Protein AF-A0A358XL63-F1 (afdb_monomer_lite)

Sequence (82 aa):
MPSREIAALMHIPEDTPFVIGGSDGCLANLG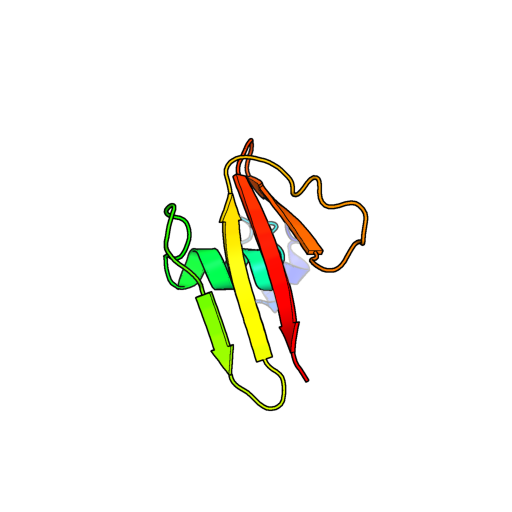VGAIRPGVASVTVGTSGAIRVASSQANQEKKQRLFTYLLRSNEYIIGGAVN

pLDDT: mean 93.57, std 5.28, range [59.22, 97.5]

Structure (mmCIF, N/CA/C/O backbone):
data_AF-A0A358XL63-F1
#
_entry.id   AF-A0A358XL63-F1
#
loop_
_atom_site.group_PDB
_atom_site.id
_atom_site.type_symbol
_atom_site.label_atom_id
_atom_site.label_alt_id
_atom_site.label_comp_id
_atom_site.label_asym_id
_atom_site.label_entity_id
_atom_site.label_seq_id
_atom_site.pdbx_PDB_ins_code
_atom_site.Cartn_x
_atom_site.Cartn_y
_atom_site.Cartn_z
_atom_site.occupancy
_atom_site.B_iso_or_equiv
_atom_site.auth_seq_id
_atom_site.auth_comp_id
_atom_site.auth_asy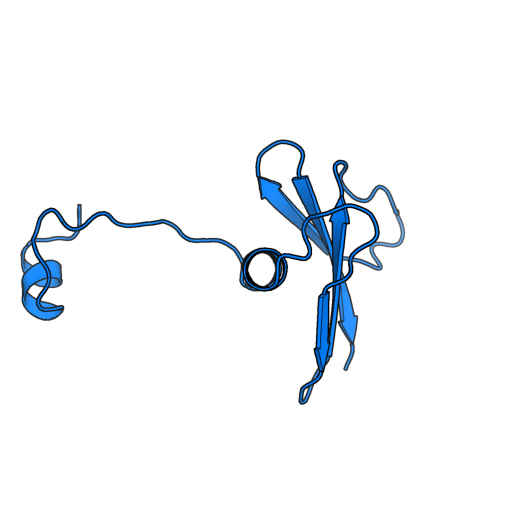m_id
_atom_site.auth_atom_id
_atom_site.pdbx_PDB_model_num
ATOM 1 N N . MET A 1 1 ? 7.609 7.088 -19.705 1.00 59.22 1 MET A N 1
ATOM 2 C CA . MET A 1 1 ? 8.542 6.076 -20.237 1.00 59.22 1 MET A CA 1
ATOM 3 C C . MET A 1 1 ? 9.874 6.281 -19.538 1.00 59.22 1 MET A C 1
ATOM 5 O O . MET A 1 1 ? 10.235 7.449 -19.386 1.00 59.22 1 MET A O 1
ATOM 9 N N . PRO A 1 2 ? 10.544 5.229 -19.031 1.00 70.06 2 PRO A N 1
ATOM 10 C CA . PRO A 1 2 ? 11.891 5.380 -18.481 1.00 70.06 2 PRO A CA 1
ATOM 11 C C . PRO A 1 2 ? 12.786 6.048 -19.530 1.00 70.06 2 PRO A C 1
ATOM 13 O O . PRO A 1 2 ? 12.596 5.837 -20.729 1.00 70.06 2 PRO A O 1
ATOM 16 N N . SER A 1 3 ? 13.723 6.899 -19.104 1.00 87.81 3 SER A N 1
ATOM 17 C CA . SER A 1 3 ? 14.695 7.427 -20.060 1.00 87.81 3 SER A CA 1
ATOM 18 C C . SER A 1 3 ? 15.498 6.258 -20.633 1.00 87.81 3 SER A C 1
ATOM 20 O O . SER A 1 3 ? 15.756 5.269 -19.942 1.00 87.81 3 SER A O 1
ATOM 22 N N . ARG A 1 4 ? 15.902 6.367 -21.900 1.00 91.12 4 ARG A N 1
ATOM 23 C CA . ARG A 1 4 ? 16.723 5.359 -22.585 1.00 91.12 4 ARG A CA 1
ATOM 24 C C . ARG A 1 4 ? 17.962 4.961 -21.775 1.00 91.12 4 ARG A C 1
ATOM 26 O O . ARG A 1 4 ? 18.325 3.792 -21.718 1.00 91.12 4 ARG A O 1
ATOM 33 N N . GLU A 1 5 ? 18.565 5.936 -21.100 1.00 95.94 5 GLU A N 1
ATOM 34 C CA . GLU A 1 5 ? 19.704 5.737 -20.201 1.00 95.94 5 GLU A CA 1
ATOM 35 C C . GLU A 1 5 ? 19.358 4.851 -18.996 1.00 95.94 5 GLU A C 1
ATOM 37 O O . GLU A 1 5 ? 20.123 3.948 -18.666 1.00 95.94 5 GLU A O 1
ATOM 42 N N . ILE A 1 6 ? 18.195 5.055 -18.366 1.00 95.12 6 ILE A N 1
ATOM 43 C CA . ILE A 1 6 ? 17.744 4.244 -17.224 1.00 95.12 6 ILE A CA 1
ATOM 44 C C . ILE A 1 6 ? 17.418 2.812 -17.659 1.00 95.12 6 ILE A C 1
ATOM 46 O O . ILE A 1 6 ? 17.797 1.870 -16.966 1.00 95.12 6 ILE A O 1
ATOM 50 N N . ALA A 1 7 ? 16.772 2.629 -18.813 1.00 96.06 7 ALA A N 1
ATOM 51 C CA . ALA A 1 7 ? 16.487 1.294 -19.344 1.00 96.06 7 ALA A CA 1
ATOM 52 C C . ALA A 1 7 ? 17.782 0.505 -19.625 1.00 96.06 7 ALA A C 1
ATOM 54 O O . ALA A 1 7 ? 17.903 -0.654 -19.223 1.00 96.06 7 ALA A O 1
ATOM 55 N N . ALA A 1 8 ? 18.786 1.160 -20.222 1.00 96.25 8 ALA A N 1
ATOM 56 C CA . ALA A 1 8 ? 20.103 0.569 -20.449 1.00 96.25 8 ALA A CA 1
ATOM 57 C C . ALA A 1 8 ? 20.832 0.228 -19.136 1.00 96.25 8 ALA A C 1
ATOM 59 O O . ALA A 1 8 ? 21.388 -0.864 -19.023 1.00 96.25 8 ALA A O 1
ATOM 60 N N . LEU A 1 9 ? 20.788 1.122 -18.138 1.00 97.50 9 LEU A N 1
ATOM 61 C CA . LEU A 1 9 ? 21.389 0.907 -16.815 1.00 97.50 9 LEU A CA 1
ATOM 62 C C . LEU A 1 9 ? 20.763 -0.285 -16.072 1.00 97.50 9 LEU A C 1
ATOM 64 O O . LEU A 1 9 ? 21.465 -1.017 -15.382 1.00 97.50 9 LEU A O 1
ATOM 68 N N . MET A 1 10 ? 19.447 -0.472 -16.200 1.00 95.94 10 MET A N 1
ATOM 69 C CA . MET A 1 10 ? 18.705 -1.559 -15.549 1.00 95.94 10 MET A CA 1
ATOM 70 C C . MET A 1 10 ? 18.683 -2.860 -16.366 1.00 95.94 10 MET A C 1
ATOM 72 O O . MET A 1 10 ? 18.142 -3.855 -15.888 1.00 95.94 10 MET A O 1
ATOM 76 N N . HIS A 1 11 ? 19.253 -2.868 -17.576 1.00 96.94 11 HIS A N 1
ATOM 77 C CA . HIS A 1 11 ? 19.226 -3.998 -18.511 1.00 96.94 11 HIS A CA 1
ATOM 78 C C . HIS A 1 11 ? 17.807 -4.481 -18.867 1.00 96.94 11 HIS A C 1
ATOM 80 O O . HIS A 1 11 ? 17.551 -5.683 -18.947 1.00 96.94 11 HIS A O 1
ATOM 86 N N . ILE A 1 12 ? 16.885 -3.542 -19.103 1.00 96.06 12 ILE A N 1
ATOM 87 C CA . ILE A 1 12 ? 15.496 -3.826 -19.502 1.00 96.06 12 ILE A CA 1
ATOM 88 C C . ILE A 1 12 ? 15.152 -3.164 -20.850 1.00 96.06 12 ILE A C 1
ATOM 90 O O . ILE A 1 12 ? 15.770 -2.159 -21.207 1.00 96.06 12 ILE A O 1
ATOM 94 N N . PRO A 1 13 ? 14.166 -3.685 -21.607 1.00 96.06 13 PRO A N 1
ATOM 95 C CA . PRO A 1 13 ? 13.663 -3.031 -22.819 1.00 96.06 13 PRO A CA 1
ATOM 96 C C . PRO A 1 13 ? 13.166 -1.595 -22.577 1.00 96.06 13 PRO A C 1
ATOM 98 O O . PRO A 1 13 ? 12.551 -1.318 -21.544 1.00 96.06 13 PRO A O 1
ATOM 101 N N . GLU A 1 14 ? 13.379 -0.690 -23.541 1.00 94.12 14 GLU A N 1
ATOM 102 C CA . GLU A 1 14 ? 12.925 0.715 -23.462 1.00 94.12 14 GLU A CA 1
ATOM 103 C C . GLU A 1 14 ? 11.390 0.838 -23.354 1.00 94.12 14 GLU A C 1
ATOM 105 O O . GLU A 1 14 ? 10.878 1.810 -22.796 1.00 94.12 14 GLU A O 1
ATOM 110 N N . ASP A 1 15 ? 10.657 -0.162 -23.846 1.00 93.75 15 ASP A N 1
ATOM 111 C CA . ASP A 1 15 ? 9.197 -0.270 -23.802 1.00 93.75 15 ASP A CA 1
ATOM 112 C C . ASP A 1 15 ? 8.669 -1.035 -22.573 1.00 93.75 15 ASP A C 1
ATOM 114 O O . ASP A 1 15 ? 7.466 -1.294 -22.478 1.00 93.75 15 ASP A O 1
ATOM 118 N N . THR A 1 16 ? 9.531 -1.362 -21.599 1.00 94.50 16 THR A N 1
ATOM 119 C CA . THR A 1 16 ? 9.110 -2.033 -20.360 1.00 94.50 16 THR A CA 1
ATOM 120 C C . THR A 1 16 ? 8.057 -1.190 -19.627 1.00 94.50 16 THR A C 1
ATOM 122 O O . THR A 1 16 ? 8.330 -0.038 -19.266 1.00 94.50 16 THR A O 1
ATOM 125 N N . PRO A 1 17 ? 6.857 -1.736 -19.354 1.00 92.62 17 PRO A N 1
ATOM 126 C CA . PRO A 1 17 ? 5.809 -0.994 -18.674 1.00 92.62 17 PRO A CA 1
ATOM 127 C C . PRO A 1 17 ? 6.198 -0.705 -17.223 1.00 92.62 17 PRO A C 1
ATOM 129 O O . PRO A 1 17 ? 6.680 -1.574 -16.498 1.00 92.62 17 PRO A O 1
ATOM 132 N N . PHE A 1 18 ? 5.928 0.521 -16.779 1.00 91.56 18 PHE A N 1
ATOM 133 C CA . PHE A 1 18 ? 6.114 0.922 -15.390 1.00 91.56 18 PHE A CA 1
ATOM 134 C C . PHE A 1 18 ? 4.782 0.871 -14.643 1.00 91.56 18 PHE A C 1
ATOM 136 O O . PHE A 1 18 ? 3.800 1.484 -15.067 1.00 91.56 18 PHE A O 1
ATOM 143 N N . VAL A 1 19 ? 4.754 0.164 -13.515 1.00 93.62 19 VAL A N 1
ATOM 144 C CA . VAL A 1 19 ? 3.581 0.076 -12.642 1.00 93.62 19 VAL A CA 1
ATOM 145 C C . VAL A 1 19 ? 3.818 0.979 -11.439 1.00 93.62 19 VAL A C 1
ATOM 147 O O . VAL A 1 19 ? 4.804 0.814 -10.731 1.00 93.62 19 VAL A O 1
ATOM 150 N N . ILE A 1 20 ? 2.905 1.922 -11.191 1.00 94.00 20 ILE A N 1
ATOM 151 C CA . ILE A 1 20 ? 3.018 2.893 -10.086 1.00 94.00 20 ILE A CA 1
ATOM 152 C C . ILE A 1 20 ? 3.068 2.233 -8.695 1.00 94.00 20 ILE A C 1
ATOM 154 O O . ILE A 1 20 ? 3.532 2.837 -7.732 1.00 94.00 20 ILE A O 1
ATOM 158 N N . GLY A 1 21 ? 2.606 0.985 -8.594 1.00 94.56 21 GLY A N 1
ATOM 159 C CA . GLY A 1 21 ? 2.566 0.225 -7.353 1.00 94.56 21 GLY A CA 1
ATOM 160 C C . GLY A 1 21 ? 1.419 0.660 -6.440 1.00 94.56 21 GLY A C 1
ATOM 161 O O . GLY A 1 21 ? 0.355 1.073 -6.901 1.00 94.56 21 GLY A O 1
ATOM 162 N N . GLY A 1 22 ? 1.628 0.523 -5.134 1.00 93.69 22 GLY A N 1
ATOM 163 C CA . GLY A 1 22 ? 0.665 0.852 -4.086 1.00 93.69 22 GLY A CA 1
ATOM 164 C C . GLY A 1 22 ? 1.355 0.931 -2.725 1.00 93.69 22 GLY A C 1
ATOM 165 O O . GLY A 1 22 ? 2.558 0.691 -2.628 1.00 93.69 22 GLY A O 1
ATOM 166 N N . SER A 1 23 ? 0.609 1.266 -1.669 1.00 93.94 23 SER A N 1
ATOM 167 C CA . SER A 1 23 ? 1.183 1.293 -0.319 1.00 93.94 23 SER A CA 1
ATOM 168 C C . SER A 1 23 ? 1.531 -0.112 0.164 1.00 93.94 23 SER A C 1
ATOM 170 O O . SER A 1 23 ? 0.841 -1.083 -0.154 1.00 93.94 23 SER A O 1
ATOM 172 N N . ASP A 1 24 ? 2.575 -0.214 0.978 1.00 92.81 24 ASP A N 1
ATOM 173 C CA . ASP A 1 24 ? 3.021 -1.463 1.592 1.00 92.81 24 ASP A CA 1
ATOM 174 C C . ASP A 1 24 ? 1.892 -2.193 2.342 1.00 92.81 24 ASP A C 1
ATOM 176 O O . ASP A 1 24 ? 1.691 -3.387 2.144 1.00 92.81 24 ASP A O 1
ATOM 180 N N . GLY A 1 25 ? 1.087 -1.483 3.137 1.00 91.94 25 GLY A N 1
ATOM 181 C CA . GLY A 1 25 ? -0.035 -2.048 3.880 1.00 91.94 25 GLY A CA 1
ATOM 182 C C . GLY A 1 25 ? -1.162 -2.543 2.974 1.00 91.94 25 GLY A C 1
ATOM 183 O O . GLY A 1 25 ? -1.735 -3.602 3.240 1.00 91.94 25 GLY A O 1
ATOM 184 N N . CYS A 1 26 ? -1.459 -1.816 1.893 1.00 95.75 26 CYS A N 1
ATOM 185 C CA . CYS A 1 26 ? -2.440 -2.253 0.903 1.00 95.75 26 CYS A CA 1
ATOM 186 C C . CYS A 1 26 ? -1.954 -3.489 0.140 1.00 95.75 26 CYS A C 1
ATOM 188 O O . CYS A 1 26 ? -2.695 -4.466 0.007 1.00 95.75 26 CYS A O 1
ATOM 190 N N . LEU A 1 27 ? -0.701 -3.470 -0.315 1.00 96.06 27 LEU A N 1
ATOM 191 C CA . LEU A 1 27 ? -0.097 -4.571 -1.058 1.00 96.06 27 LEU A CA 1
ATOM 192 C C . LEU A 1 27 ? 0.155 -5.801 -0.181 1.00 96.06 27 LEU A C 1
ATOM 194 O O . LEU A 1 27 ? 0.033 -6.915 -0.680 1.00 96.06 27 LEU A O 1
ATOM 198 N N . ALA A 1 28 ? 0.405 -5.634 1.120 1.00 94.94 28 ALA A N 1
ATOM 199 C CA . ALA A 1 28 ? 0.475 -6.744 2.066 1.00 94.94 28 ALA A CA 1
ATOM 200 C C . ALA A 1 28 ? -0.872 -7.474 2.172 1.00 94.94 28 ALA A C 1
ATOM 202 O O . ALA A 1 28 ? -0.902 -8.699 2.085 1.00 94.94 28 ALA A O 1
ATOM 203 N N . ASN A 1 29 ? -1.993 -6.745 2.278 1.00 96.19 29 ASN A N 1
ATOM 204 C CA . ASN A 1 29 ? -3.329 -7.358 2.271 1.00 96.19 29 ASN A CA 1
ATOM 205 C C . ASN A 1 29 ? -3.656 -8.033 0.938 1.00 96.19 29 ASN A C 1
ATOM 207 O O . ASN A 1 29 ? -4.179 -9.149 0.928 1.00 96.19 29 ASN A O 1
ATOM 211 N N . LEU A 1 30 ? -3.360 -7.358 -0.177 1.00 95.62 30 LEU A N 1
ATOM 212 C CA . LEU A 1 30 ? -3.616 -7.885 -1.516 1.00 95.62 30 LEU A CA 1
ATOM 213 C C . LEU A 1 30 ? -2.786 -9.145 -1.793 1.00 95.62 30 LEU A C 1
ATOM 215 O O . LEU A 1 30 ? -3.332 -10.140 -2.265 1.00 95.62 30 LEU A O 1
ATOM 219 N N . GLY A 1 31 ? -1.496 -9.121 -1.456 1.00 95.94 31 GLY A N 1
ATOM 220 C CA . GLY A 1 31 ? -0.545 -10.196 -1.736 1.00 95.94 31 GLY A CA 1
ATOM 221 C C . GLY A 1 31 ? -0.864 -11.507 -1.020 1.00 95.94 31 GLY A C 1
ATOM 222 O O . GLY A 1 31 ? -0.614 -12.573 -1.573 1.00 95.94 31 GLY A O 1
ATOM 223 N N . VAL A 1 32 ? -1.477 -11.447 0.168 1.00 96.25 32 VAL A N 1
ATOM 224 C CA . VAL A 1 32 ? -1.939 -12.641 0.905 1.00 96.25 32 VAL A CA 1
ATOM 225 C C . VAL A 1 32 ? -3.402 -13.007 0.612 1.00 96.25 32 VAL A C 1
ATOM 227 O O . VAL A 1 32 ? -3.945 -13.934 1.211 1.00 96.25 32 VAL A O 1
ATOM 230 N N . GLY A 1 33 ? -4.076 -12.277 -0.284 1.00 95.31 33 GLY A N 1
ATOM 231 C CA . GLY A 1 33 ? -5.480 -12.511 -0.638 1.00 95.31 33 GLY A CA 1
ATOM 232 C C . GLY A 1 33 ? -6.497 -12.122 0.446 1.00 95.31 33 GLY A C 1
ATOM 233 O O . GLY A 1 33 ? -7.673 -12.483 0.337 1.00 95.31 33 GLY A O 1
ATOM 234 N N . ALA A 1 34 ? -6.089 -11.365 1.471 1.00 96.50 34 ALA A N 1
ATOM 235 C CA . ALA A 1 34 ? -6.941 -10.877 2.562 1.00 96.50 34 ALA A 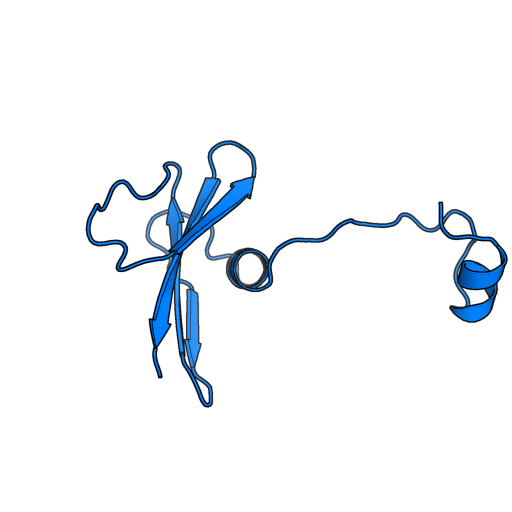CA 1
ATOM 236 C C . ALA A 1 34 ? -7.746 -9.630 2.150 1.00 96.50 34 ALA A C 1
ATOM 238 O O . ALA A 1 34 ? -7.705 -8.580 2.794 1.00 96.50 34 ALA A O 1
ATOM 239 N N . ILE A 1 35 ? -8.465 -9.752 1.035 1.00 94.38 35 ILE A N 1
ATOM 240 C CA . ILE A 1 35 ? -9.299 -8.692 0.447 1.00 94.38 35 ILE A CA 1
ATOM 241 C C . ILE A 1 35 ? -10.795 -9.028 0.466 1.00 94.38 35 ILE A C 1
ATOM 243 O O . ILE A 1 35 ? -11.619 -8.242 0.010 1.00 94.38 35 ILE A O 1
ATOM 247 N N . ARG A 1 36 ? -11.160 -10.204 0.990 1.00 93.00 36 ARG A N 1
ATOM 248 C CA . ARG A 1 36 ? -12.556 -10.618 1.154 1.00 93.00 36 ARG A CA 1
ATOM 249 C C . ARG A 1 36 ? -13.086 -10.207 2.531 1.00 93.00 36 ARG A C 1
ATOM 251 O O . ARG A 1 36 ? -12.326 -10.264 3.502 1.00 93.00 36 ARG A O 1
ATOM 258 N N . PRO A 1 37 ? -14.384 -9.877 2.646 1.00 89.94 37 PRO A N 1
ATOM 259 C CA . PRO A 1 37 ? -15.019 -9.652 3.939 1.00 89.94 37 PRO A CA 1
ATOM 260 C C . PRO A 1 37 ? -14.772 -10.817 4.906 1.00 89.94 37 PRO A C 1
ATOM 262 O O . PRO A 1 37 ? -14.842 -11.982 4.516 1.00 89.94 37 PRO A O 1
ATOM 265 N N . GLY A 1 38 ? -14.474 -10.495 6.165 1.00 90.62 38 GLY A N 1
ATOM 266 C CA . GLY A 1 38 ? -14.214 -11.484 7.218 1.00 90.62 38 GLY A CA 1
ATOM 267 C C . GLY A 1 38 ? -12.797 -12.067 7.239 1.00 90.62 38 GLY A C 1
ATOM 268 O O . GLY A 1 38 ? -12.499 -12.866 8.122 1.00 90.62 38 GLY A O 1
ATOM 269 N N . VAL A 1 39 ? -11.910 -11.667 6.321 1.00 96.81 39 VAL A N 1
ATOM 270 C CA . VAL A 1 39 ? -10.504 -12.098 6.313 1.00 96.81 39 VAL A CA 1
ATOM 271 C C . VAL A 1 39 ? -9.607 -10.957 6.786 1.00 96.81 39 VAL A C 1
ATOM 273 O O . VAL A 1 39 ? -9.670 -9.846 6.259 1.00 96.81 39 VAL A O 1
ATOM 276 N N . ALA A 1 40 ? -8.746 -11.242 7.763 1.00 96.88 40 ALA A N 1
ATOM 277 C CA . ALA A 1 40 ? -7.729 -10.315 8.241 1.00 96.88 40 ALA A CA 1
ATOM 278 C C . ALA A 1 40 ? -6.330 -10.769 7.814 1.00 96.88 40 ALA A C 1
ATOM 280 O O . ALA A 1 40 ? -6.020 -11.960 7.834 1.00 96.88 40 ALA A O 1
ATOM 281 N N . SER A 1 41 ? -5.476 -9.806 7.477 1.00 97.25 41 SER A N 1
ATOM 282 C CA . SER A 1 41 ? -4.033 -10.010 7.396 1.00 97.25 41 SER A CA 1
ATOM 283 C C . SER A 1 41 ? -3.407 -9.614 8.726 1.00 97.25 41 SER A C 1
ATOM 285 O O . SER A 1 41 ? -3.663 -8.514 9.226 1.00 97.25 41 SER A O 1
ATOM 287 N N . VAL A 1 42 ? -2.552 -10.480 9.269 1.00 97.00 42 VAL A N 1
ATOM 288 C CA . VAL A 1 42 ? -1.771 -10.209 10.479 1.00 97.00 42 VAL A CA 1
ATOM 289 C C . VAL A 1 42 ? -0.297 -10.391 10.156 1.00 97.00 42 VAL A C 1
ATOM 291 O O . VAL A 1 42 ? 0.119 -11.450 9.695 1.00 97.00 42 VAL A O 1
ATOM 294 N N . THR A 1 43 ? 0.490 -9.349 10.393 1.00 96.00 43 THR A N 1
ATOM 295 C CA . THR A 1 43 ? 1.951 -9.406 10.310 1.00 96.00 43 THR A CA 1
ATOM 296 C C . THR A 1 43 ? 2.508 -9.426 11.726 1.00 96.00 43 THR A C 1
ATOM 298 O O . THR A 1 43 ? 2.108 -8.595 12.540 1.00 96.00 43 THR A O 1
ATOM 301 N N . VAL A 1 44 ? 3.425 -10.354 12.007 1.00 95.88 44 VAL A N 1
ATOM 302 C CA . VAL A 1 44 ? 4.138 -10.455 13.286 1.00 95.88 44 VAL A CA 1
ATOM 303 C C . VAL A 1 44 ? 5.635 -10.458 12.999 1.00 95.88 44 VAL A C 1
ATOM 305 O O . VAL A 1 44 ? 6.159 -11.412 12.427 1.00 95.88 44 VAL A O 1
ATOM 308 N N . GLY A 1 45 ? 6.307 -9.375 13.368 1.00 93.50 45 GLY A N 1
ATOM 309 C CA . GLY A 1 45 ? 7.760 -9.236 13.343 1.00 93.50 45 GLY A CA 1
ATOM 310 C C . GLY A 1 45 ? 8.227 -8.523 14.609 1.00 93.50 45 GLY A C 1
ATOM 311 O O . GLY A 1 45 ? 7.604 -8.663 15.657 1.00 93.50 45 GLY A O 1
ATOM 312 N N . THR A 1 46 ? 9.293 -7.723 14.514 1.00 94.56 46 THR A N 1
ATOM 313 C CA . THR A 1 46 ? 9.708 -6.822 15.611 1.00 94.56 46 THR A CA 1
ATOM 314 C C . THR A 1 46 ? 8.585 -5.866 16.015 1.00 94.56 46 THR A C 1
ATOM 316 O O . THR A 1 46 ? 8.464 -5.522 17.181 1.00 94.56 46 THR A O 1
ATOM 319 N N . SER A 1 47 ? 7.760 -5.469 15.047 1.00 93.94 47 SER A N 1
ATOM 320 C CA . SER A 1 47 ? 6.454 -4.849 15.246 1.00 93.94 47 SER A CA 1
ATOM 321 C C . SER A 1 47 ? 5.382 -5.675 14.530 1.00 93.94 47 SER A C 1
ATOM 323 O O . SER A 1 47 ? 5.678 -6.564 13.722 1.00 93.94 47 SER A O 1
ATOM 325 N N . GLY A 1 48 ? 4.120 -5.399 14.835 1.00 95.31 48 GLY A N 1
ATOM 326 C CA . GLY A 1 48 ? 2.963 -6.066 14.263 1.00 95.31 48 GLY A CA 1
ATOM 327 C C . GLY A 1 48 ? 2.001 -5.120 13.554 1.00 95.31 48 GLY A C 1
ATOM 328 O O . GLY A 1 48 ? 2.031 -3.899 13.704 1.00 95.31 48 GLY A O 1
ATOM 329 N N . ALA A 1 49 ? 1.101 -5.704 12.772 1.00 96.88 49 ALA A N 1
ATOM 330 C CA . ALA A 1 49 ? -0.040 -4.987 12.220 1.00 96.88 49 ALA A CA 1
ATOM 331 C C . ALA A 1 49 ? -1.195 -5.943 11.933 1.00 96.88 49 ALA A C 1
ATOM 333 O O . ALA A 1 49 ? -0.981 -7.054 11.444 1.00 96.88 49 ALA A O 1
ATOM 334 N N . ILE A 1 50 ? -2.417 -5.473 12.173 1.00 96.94 50 ILE A N 1
ATOM 335 C CA . ILE A 1 50 ? -3.656 -6.142 11.772 1.00 96.94 50 ILE A CA 1
ATOM 336 C C . ILE A 1 50 ? -4.404 -5.272 10.769 1.00 96.94 50 ILE A C 1
ATOM 338 O O . ILE A 1 50 ? -4.495 -4.054 10.941 1.00 96.94 50 ILE A O 1
ATOM 342 N N . ARG A 1 51 ? -4.912 -5.889 9.702 1.00 97.06 51 ARG A N 1
ATOM 343 C CA . ARG A 1 51 ? -5.546 -5.187 8.582 1.00 97.06 51 ARG A CA 1
ATOM 344 C C . ARG A 1 51 ? -6.706 -5.986 7.998 1.00 97.06 51 ARG A C 1
ATOM 346 O O . ARG A 1 51 ? -6.606 -7.202 7.844 1.00 97.06 51 ARG A O 1
ATOM 353 N N . VAL A 1 52 ? -7.768 -5.296 7.598 1.00 96.81 52 VAL A N 1
ATOM 354 C CA . VAL A 1 52 ? -8.949 -5.865 6.930 1.00 96.81 52 VAL A CA 1
ATOM 355 C C . VAL A 1 52 ? -9.346 -5.016 5.729 1.00 96.81 52 VAL A C 1
ATOM 357 O O . VAL A 1 52 ? -9.172 -3.796 5.742 1.00 96.81 52 VAL A O 1
ATOM 360 N N . ALA A 1 53 ? -9.902 -5.657 4.702 1.00 96.69 53 ALA A N 1
ATOM 361 C CA . ALA A 1 53 ? -10.534 -4.951 3.596 1.00 96.69 53 ALA A CA 1
ATOM 362 C C . ALA A 1 53 ? -11.984 -4.578 3.935 1.00 96.69 53 ALA A C 1
ATOM 364 O O . ALA A 1 53 ? -12.707 -5.344 4.575 1.00 96.69 53 ALA A O 1
ATOM 365 N N . SER A 1 54 ? -12.408 -3.403 3.485 1.00 95.50 54 SER A N 1
ATOM 366 C CA . SER A 1 54 ? -13.753 -2.863 3.673 1.00 95.50 54 SER A CA 1
ATOM 367 C C . SER A 1 54 ? -14.217 -2.158 2.405 1.00 95.50 54 SER A C 1
ATOM 369 O O . SER A 1 54 ? -13.422 -1.503 1.734 1.00 95.50 54 SER A O 1
ATOM 371 N N . SER A 1 55 ? -15.512 -2.232 2.100 1.00 95.50 55 SER A N 1
ATOM 372 C CA . SER A 1 55 ? -16.113 -1.476 0.993 1.00 95.50 55 SER A CA 1
ATOM 373 C C . SER A 1 55 ? -16.389 -0.005 1.333 1.00 95.50 55 SER A C 1
ATOM 375 O O . SER A 1 55 ? -16.855 0.765 0.495 1.00 95.50 55 SER A O 1
ATOM 377 N N . GLN A 1 56 ? -16.146 0.392 2.584 1.00 94.00 56 GLN A N 1
ATOM 378 C CA . GLN A 1 56 ? -16.354 1.746 3.090 1.00 94.00 56 GLN A CA 1
ATOM 379 C C . GLN A 1 56 ? -15.158 2.189 3.928 1.00 94.00 56 GLN A C 1
ATOM 381 O O . GLN A 1 56 ? -14.557 1.388 4.650 1.00 94.00 56 GLN A O 1
ATOM 386 N N . ALA A 1 57 ? -14.839 3.480 3.861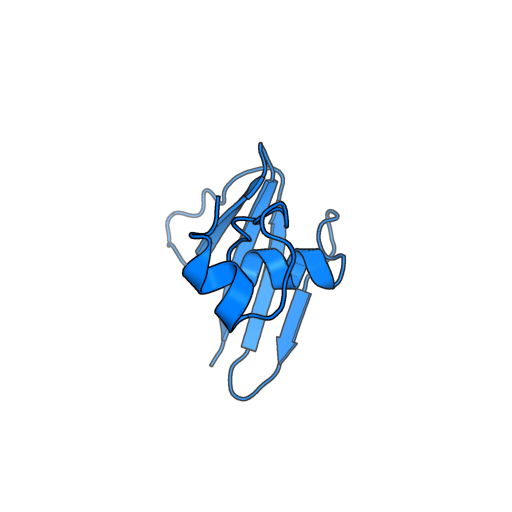 1.00 92.94 57 ALA A N 1
ATOM 387 C CA . ALA A 1 57 ? -13.851 4.082 4.742 1.00 92.94 57 ALA A CA 1
ATOM 388 C C . ALA A 1 57 ? -14.301 3.979 6.209 1.00 92.94 57 ALA A C 1
ATOM 390 O O . ALA A 1 57 ? -15.494 4.064 6.511 1.00 92.94 57 ALA A O 1
ATOM 391 N N . ASN A 1 58 ? -13.347 3.830 7.129 1.00 91.31 58 ASN A N 1
ATOM 392 C CA . ASN A 1 58 ? -13.650 3.825 8.553 1.00 91.31 58 ASN A CA 1
ATOM 393 C C . ASN A 1 58 ? -14.205 5.192 8.988 1.00 91.31 58 ASN A C 1
ATOM 395 O O . ASN A 1 58 ? -13.561 6.218 8.781 1.00 91.31 58 ASN A O 1
ATOM 399 N N . GLN A 1 59 ? -15.373 5.206 9.630 1.00 87.50 59 GLN A N 1
ATOM 400 C CA . GLN A 1 59 ? -15.996 6.431 10.154 1.00 87.50 59 GLN A CA 1
ATOM 401 C C . GLN A 1 59 ? -15.674 6.686 11.637 1.00 87.50 59 GLN A C 1
ATOM 403 O O . GLN A 1 59 ? -16.243 7.579 12.270 1.00 87.50 59 GLN A O 1
ATOM 408 N N . GLU A 1 60 ? -14.791 5.881 12.226 1.00 86.62 60 GLU A N 1
ATOM 409 C CA . GLU A 1 60 ? -14.461 5.954 13.645 1.00 86.62 60 GLU A CA 1
ATOM 410 C C . GLU A 1 60 ? -13.710 7.252 13.981 1.00 86.62 60 GLU A C 1
ATOM 412 O O . GLU A 1 60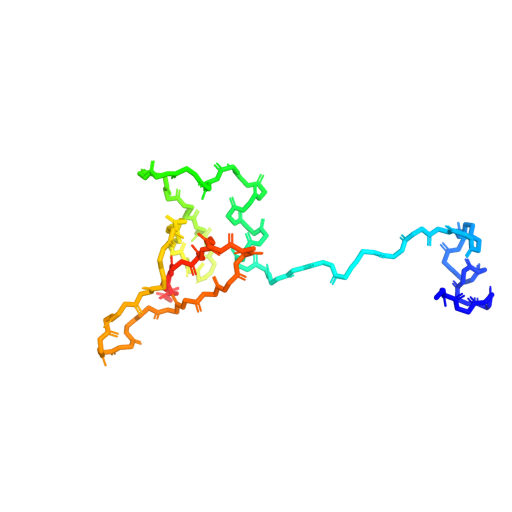 ? -12.610 7.516 13.502 1.00 86.62 60 GLU A O 1
ATOM 417 N N . LYS A 1 61 ? -14.322 8.080 14.835 1.00 89.31 61 LYS A N 1
ATOM 418 C CA . LYS A 1 61 ? -13.848 9.442 15.127 1.00 89.31 61 LYS A CA 1
ATOM 419 C C . LYS A 1 61 ? -12.645 9.513 16.065 1.00 89.31 61 LYS A C 1
ATOM 421 O O . LYS A 1 61 ? -12.038 10.573 16.162 1.00 89.31 61 LYS A O 1
ATOM 426 N N . LYS A 1 62 ? -12.308 8.434 16.779 1.00 92.62 62 LYS A N 1
ATOM 427 C CA . LYS A 1 62 ? -11.160 8.425 17.700 1.00 92.62 62 LYS A CA 1
ATOM 428 C C . LYS A 1 62 ? -9.835 8.171 16.977 1.00 92.62 62 LYS A C 1
ATOM 430 O O . LYS A 1 62 ? -8.810 8.133 17.647 1.00 92.62 62 LYS A O 1
ATOM 435 N N . GLN A 1 63 ? -9.852 7.987 15.650 1.00 87.62 63 GLN A N 1
ATOM 436 C CA . GLN A 1 63 ? -8.660 7.846 14.804 1.00 87.62 63 GLN A CA 1
ATOM 437 C C . GLN A 1 63 ? -7.715 6.728 15.270 1.00 87.62 63 GLN A C 1
ATOM 439 O O . GLN A 1 63 ? -6.500 6.810 15.119 1.00 87.62 63 GLN A O 1
ATOM 444 N N . ARG A 1 64 ? -8.277 5.656 15.842 1.00 92.69 64 ARG A N 1
ATOM 445 C CA . ARG A 1 64 ? -7.489 4.530 16.376 1.00 92.69 64 ARG A CA 1
ATOM 446 C C . ARG A 1 64 ? -6.887 3.646 15.288 1.00 92.69 64 ARG A C 1
ATOM 448 O O . ARG A 1 64 ? -5.953 2.900 15.554 1.00 92.69 64 ARG A O 1
ATOM 455 N N . LEU A 1 65 ? -7.466 3.692 14.093 1.00 94.69 65 LEU A N 1
ATOM 456 C CA . LEU A 1 65 ? -7.096 2.866 12.952 1.00 94.69 65 LEU A CA 1
ATOM 457 C C . LEU A 1 65 ? -6.802 3.766 11.759 1.00 94.69 65 LEU A C 1
ATOM 459 O O . LEU A 1 65 ? -7.513 4.749 11.534 1.00 94.69 65 LEU A O 1
ATOM 463 N N . PHE A 1 66 ? -5.810 3.390 10.957 1.00 93.88 66 PHE A N 1
ATOM 464 C CA . PHE A 1 66 ? -5.623 3.995 9.644 1.00 93.88 66 PHE A CA 1
ATOM 465 C C . PHE A 1 66 ? -6.669 3.462 8.659 1.00 93.88 66 PHE A C 1
ATOM 467 O O . PHE A 1 66 ? -7.2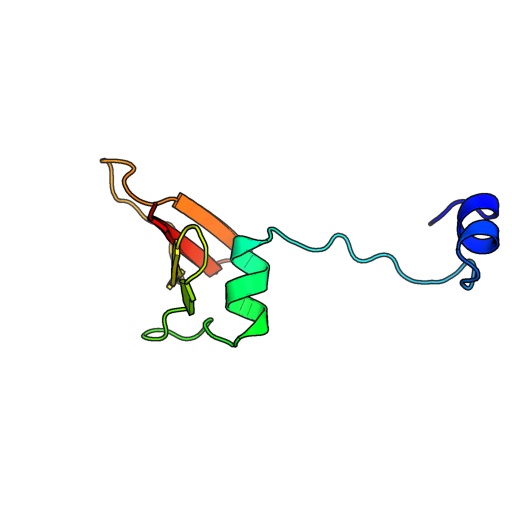58 2.395 8.848 1.00 93.88 66 PHE A O 1
ATOM 474 N N . THR A 1 67 ? -6.917 4.217 7.592 1.00 94.94 67 THR A N 1
ATOM 475 C CA . THR A 1 67 ? -7.790 3.818 6.483 1.00 94.94 67 THR A CA 1
ATOM 476 C C . THR A 1 67 ? -7.165 4.285 5.187 1.00 94.94 67 THR A C 1
ATOM 478 O O . THR A 1 67 ? -7.089 5.485 4.930 1.00 94.94 67 THR A O 1
ATOM 481 N N . TYR A 1 68 ? -6.714 3.334 4.379 1.00 95.44 68 TYR A N 1
ATOM 482 C CA . TYR A 1 68 ? -6.065 3.603 3.103 1.00 95.44 68 TYR A CA 1
ATOM 483 C C . TYR A 1 68 ? -6.923 3.090 1.960 1.00 95.44 68 TYR A C 1
ATOM 485 O O . TYR A 1 68 ? -7.492 2.005 2.039 1.00 95.44 68 TYR A O 1
ATOM 493 N N . LEU A 1 69 ? -7.020 3.875 0.891 1.00 95.50 69 LEU A N 1
ATOM 494 C CA . LEU A 1 69 ? -7.685 3.452 -0.333 1.00 95.50 69 LEU A CA 1
ATOM 495 C C . LEU A 1 69 ? -6.822 2.388 -1.033 1.00 95.50 69 LEU A C 1
ATOM 497 O O . LEU A 1 69 ? -5.638 2.621 -1.275 1.00 95.50 69 LEU A O 1
ATOM 501 N N . LEU A 1 70 ? -7.410 1.234 -1.353 1.00 95.12 70 LEU A N 1
ATOM 502 C CA . LEU A 1 70 ? -6.779 0.201 -2.182 1.00 95.12 70 LEU A CA 1
ATOM 503 C C . LEU A 1 70 ? -7.128 0.418 -3.656 1.00 95.12 70 LEU A C 1
ATOM 505 O O . LEU A 1 70 ? -6.247 0.498 -4.507 1.00 95.12 70 LEU A O 1
ATOM 509 N N . ARG A 1 71 ? -8.429 0.515 -3.942 1.00 93.44 71 ARG A N 1
ATOM 510 C CA . ARG A 1 71 ? -9.007 0.841 -5.253 1.00 93.44 71 ARG A CA 1
ATOM 511 C C . ARG A 1 71 ? -10.407 1.419 -5.058 1.00 93.44 71 ARG A C 1
ATOM 513 O O . ARG A 1 71 ? -10.870 1.529 -3.926 1.00 93.44 71 ARG A O 1
ATOM 520 N N . SER A 1 72 ? -11.086 1.791 -6.142 1.00 94.81 72 SER A N 1
ATOM 521 C CA . SER A 1 72 ? -12.446 2.341 -6.075 1.00 94.81 72 SER A CA 1
ATOM 522 C C . SER A 1 72 ? -13.359 1.492 -5.185 1.00 94.81 72 SER A C 1
ATOM 524 O O . SER A 1 72 ? -13.551 0.307 -5.446 1.00 94.81 72 SER A O 1
ATOM 526 N N . ASN A 1 73 ? -13.915 2.122 -4.147 1.00 92.88 73 ASN A N 1
ATOM 527 C CA . ASN A 1 73 ? -14.794 1.516 -3.141 1.00 92.88 73 ASN A CA 1
ATOM 528 C C . ASN A 1 73 ? -14.185 0.344 -2.351 1.00 92.88 73 ASN A C 1
ATOM 530 O O . ASN A 1 73 ? -14.928 -0.470 -1.815 1.00 92.88 73 ASN A O 1
ATOM 534 N N . GLU A 1 74 ? -12.859 0.252 -2.247 1.00 95.38 74 GLU A N 1
ATOM 535 C CA . GLU A 1 74 ? -12.175 -0.719 -1.394 1.00 95.38 74 GLU A CA 1
ATOM 536 C C . GLU A 1 74 ? -11.071 -0.045 -0.583 1.00 95.38 74 GLU A C 1
ATOM 538 O O . GLU A 1 74 ? -10.178 0.619 -1.115 1.00 95.38 74 GLU A O 1
ATOM 543 N N . TYR A 1 75 ? -11.121 -0.262 0.725 1.00 96.25 75 TYR A N 1
ATOM 544 C CA . TYR A 1 75 ? -10.245 0.347 1.710 1.00 96.25 75 TYR A CA 1
ATOM 545 C C . TYR A 1 75 ? -9.575 -0.732 2.548 1.00 96.25 75 TYR A C 1
ATOM 547 O O . TYR A 1 75 ? -10.218 -1.709 2.930 1.00 96.25 75 TYR A O 1
ATOM 555 N N . ILE A 1 76 ? -8.309 -0.525 2.894 1.00 96.81 76 ILE A N 1
ATOM 556 C CA . ILE A 1 76 ? -7.624 -1.292 3.930 1.00 96.81 76 ILE A CA 1
ATOM 557 C C . ILE A 1 76 ? -7.660 -0.491 5.225 1.00 96.81 76 ILE A C 1
ATOM 559 O O . ILE A 1 76 ? -7.110 0.609 5.315 1.00 96.81 76 ILE A O 1
ATOM 563 N N . ILE A 1 77 ? -8.322 -1.058 6.229 1.00 96.19 77 ILE A N 1
ATOM 564 C CA . ILE A 1 77 ? -8.419 -0.510 7.580 1.00 96.19 77 ILE A CA 1
ATOM 565 C C . ILE A 1 77 ? -7.506 -1.338 8.475 1.00 96.19 77 ILE A C 1
ATOM 567 O O . ILE A 1 77 ? -7.548 -2.568 8.422 1.00 96.19 77 ILE A O 1
ATOM 571 N N . GLY A 1 78 ? -6.693 -0.697 9.309 1.00 95.38 78 GLY A N 1
ATOM 572 C CA . GLY A 1 78 ? -5.794 -1.440 10.182 1.00 95.38 78 GLY A CA 1
ATOM 573 C C . GLY A 1 78 ? -5.202 -0.646 11.330 1.00 95.38 78 GLY A C 1
ATOM 574 O O . GLY A 1 78 ? -5.370 0.568 11.436 1.00 95.38 78 GLY A O 1
ATOM 575 N N . GLY A 1 79 ? -4.515 -1.374 12.204 1.00 95.75 79 GLY A N 1
ATOM 576 C CA . GLY A 1 79 ? -3.792 -0.841 13.351 1.00 95.75 79 GLY A CA 1
ATOM 577 C C . GLY A 1 79 ? -2.388 -1.431 13.408 1.00 95.75 79 GLY A C 1
ATOM 578 O O . GLY A 1 79 ? -2.205 -2.628 13.175 1.00 95.75 79 GLY A O 1
ATOM 579 N N . ALA A 1 80 ? -1.405 -0.580 13.693 1.00 93.44 80 ALA A N 1
ATOM 580 C CA . ALA A 1 80 ? -0.048 -1.006 14.016 1.00 93.44 80 ALA A CA 1
ATOM 581 C C . ALA A 1 80 ? 0.035 -1.413 15.495 1.00 93.44 80 ALA A C 1
ATOM 583 O O . ALA A 1 80 ? -0.673 -0.860 16.338 1.00 93.44 80 ALA A O 1
ATOM 584 N N . VAL A 1 81 ? 0.892 -2.382 15.792 1.00 92.81 81 VAL A N 1
ATOM 585 C CA . VAL A 1 81 ? 1.157 -2.907 17.135 1.00 92.81 81 VAL A CA 1
ATOM 586 C C . VAL A 1 81 ? 2.670 -2.903 17.332 1.00 92.81 81 VAL A C 1
ATOM 588 O O . VAL A 1 81 ? 3.396 -3.268 16.411 1.00 92.81 81 VAL A O 1
ATOM 591 N N . ASN A 1 82 ? 3.141 -2.485 18.503 1.00 86.88 82 ASN A N 1
ATOM 592 C CA . ASN A 1 82 ? 4.564 -2.472 18.852 1.00 86.88 82 ASN A CA 1
ATOM 593 C C . ASN A 1 82 ? 4.883 -3.581 19.846 1.00 86.88 82 ASN A C 1
ATOM 595 O O . ASN A 1 82 ? 3.998 -3.868 20.685 1.00 86.88 82 ASN A O 1
#

Radius of gyration: 16.98 Å; chains: 1; bounding box: 38×22×43 Å

Foldseek 3Di:
DPPPVVCVVVVHDPPDDDDPDDDPLLCQCVVVVQQDPPRWDWDDDPKIKIKHKFLDFDPDPVPQWDWADNDHSIIIIMHIGD

Secondary structure (DSSP, 8-state):
---HHHHHHHT--TTPPPP----HHHHHHHHTTTTSTT-EEEEESSSEEEEEEESS----TT--SEEEEEETTEEEEEEEE-